Protein AF-A0A1S2PI69-F1 (afdb_monomer)

Solvent-accessible surface area (backbone atoms only — not comparable to full-atom values): 5382 Å² total; per-residue (Å²): 136,84,84,75,80,77,74,79,76,72,71,83,70,76,65,75,49,72,42,59,26,32,29,62,51,75,80,45,64,45,62,26,12,62,35,52,32,86,88,37,58,74,76,47,72,41,58,37,69,41,75,39,54,28,43,24,29,42,76,41,43,74,46,97,92,32,40,44,17,33,33,35,64,90,72,68,25,19,34,56,42,78,40,36,55,52,90,64,86,63,53,77,106

Nearest PDB structures (foldseek):
  8b2g-assembly2_B  TM=8.373E-01  e=5.175E-05  Penicillium virgatum
  8b2s-assembly2_B  TM=8.561E-01  e=1.739E-04  Trichophaea saccata
  8b2f-assembly2_B  TM=8.582E-01  e=2.191E-04  Trichophaea saccata
  2kt8-assembly1_A  TM=7.806E-01  e=5.549E-03  Clostridium perfringens
  4krt-assembly2_B  TM=7.435E-01  e=1.397E-02  Clostridium phage phiSM101

InterPro domains:
  IPR003646 SH3-like domain, bacterial-type [PF08239] (29-84)

Sequence (93 aa):
MAYRPVGAAAPYRVRPYRTYGRVTTGYAGLNVRSGPGTGYRVIGHRQAGRYLHLTCRTHGSWVHGNRTWYRLAHHRGYVSAYYVRTRRALPWC

pLDDT: mean 81.49, std 15.55, range [39.38, 94.38]

Radius of gyration: 17.38 Å; Cα contacts (8 Å, |Δi|>4): 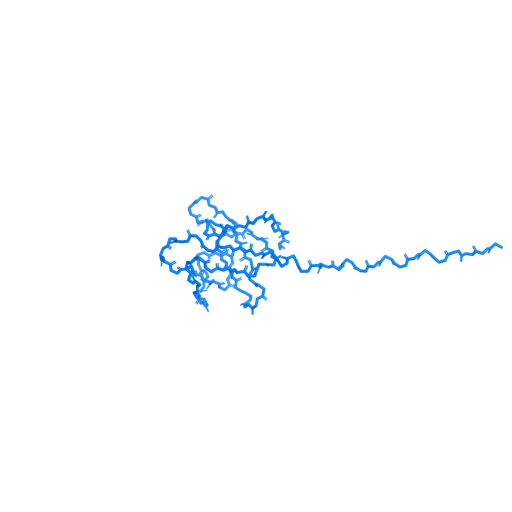202; chains: 1; bounding box: 44×29×58 Å

Foldseek 3Di:
DDDDPPDPDDPPPLPQPQWKWAFAPPFDWFFWFLDQEPPGDGPDTHGHGDIFGFRAWEAYYDDPNARIWTAGDPPRTITTPVRIHTPDHGHHD

Organism: NCBI:txid1678012

Mean predicted aligned error: 9.19 Å

Structure (mmCIF, N/CA/C/O backbone):
data_AF-A0A1S2PI69-F1
#
_entry.id   AF-A0A1S2PI69-F1
#
loop_
_atom_site.group_PDB
_atom_site.id
_atom_site.type_symbol
_atom_site.label_atom_id
_atom_site.label_alt_id
_atom_site.label_comp_id
_atom_site.label_asym_id
_atom_site.label_entity_id
_atom_site.label_seq_id
_atom_site.pdbx_PDB_ins_code
_atom_site.Cartn_x
_atom_site.Cartn_y
_atom_site.Cartn_z
_atom_site.occupancy
_atom_site.B_iso_or_equiv
_atom_site.auth_seq_id
_atom_site.auth_comp_id
_atom_site.auth_asym_id
_atom_site.auth_atom_id
_atom_site.pdbx_PDB_model_num
ATOM 1 N N . MET A 1 1 ? 27.766 12.950 46.944 1.00 46.38 1 MET A N 1
ATOM 2 C CA . MET A 1 1 ? 27.545 13.128 45.491 1.00 46.38 1 MET A CA 1
ATOM 3 C C . MET A 1 1 ? 26.539 12.074 45.048 1.00 46.38 1 MET A C 1
ATOM 5 O O . MET A 1 1 ? 26.869 10.899 45.070 1.00 46.38 1 MET A O 1
ATOM 9 N N . ALA A 1 2 ? 25.290 12.467 44.793 1.00 50.19 2 ALA A N 1
ATOM 10 C CA . ALA A 1 2 ? 24.206 11.540 44.470 1.00 50.19 2 ALA A CA 1
ATOM 11 C C . ALA A 1 2 ? 24.166 11.282 42.956 1.00 50.19 2 ALA A C 1
ATOM 13 O O . ALA A 1 2 ? 23.949 12.202 42.167 1.00 50.19 2 ALA A O 1
ATOM 14 N N . TYR A 1 3 ? 24.389 10.036 42.552 1.00 39.38 3 TYR A N 1
ATOM 15 C CA . TYR A 1 3 ? 24.224 9.577 41.175 1.00 39.38 3 TYR A CA 1
ATOM 16 C C . TYR A 1 3 ? 22.726 9.524 40.853 1.00 39.38 3 TYR A C 1
ATOM 18 O O . TYR A 1 3 ? 21.981 8.699 41.377 1.00 39.38 3 TYR A O 1
ATOM 26 N N . ARG A 1 4 ? 22.272 10.452 40.005 1.00 50.78 4 ARG A N 1
ATOM 27 C CA . ARG A 1 4 ? 20.916 10.456 39.446 1.00 50.78 4 ARG A CA 1
ATOM 28 C C . ARG A 1 4 ? 20.819 9.281 38.467 1.00 50.78 4 ARG A C 1
ATOM 30 O O . ARG A 1 4 ? 21.601 9.261 37.517 1.00 50.78 4 ARG A O 1
ATOM 37 N N . PRO A 1 5 ? 19.894 8.322 38.636 1.00 47.28 5 PRO A N 1
ATOM 38 C CA . PRO A 1 5 ? 19.674 7.329 37.600 1.00 47.28 5 PRO A CA 1
ATOM 39 C C . PRO A 1 5 ? 19.098 8.048 36.376 1.00 47.28 5 PRO A C 1
ATOM 41 O O . PRO A 1 5 ? 18.055 8.702 36.447 1.00 47.28 5 PRO A O 1
ATOM 44 N N . VAL A 1 6 ? 19.821 7.977 35.259 1.00 55.56 6 VAL A N 1
ATOM 45 C CA . VAL A 1 6 ? 19.358 8.474 33.963 1.00 55.56 6 VAL A CA 1
ATOM 46 C C . VAL A 1 6 ? 18.141 7.632 33.593 1.00 55.56 6 VAL A C 1
ATOM 48 O O . VAL A 1 6 ? 18.240 6.411 33.475 1.00 55.56 6 VAL A O 1
ATOM 51 N N . GLY A 1 7 ? 16.976 8.280 33.522 1.00 51.22 7 GLY A N 1
ATOM 52 C CA . GLY A 1 7 ? 15.694 7.630 33.285 1.00 51.22 7 GLY A CA 1
ATOM 53 C C . GLY A 1 7 ? 15.762 6.692 32.086 1.00 51.22 7 GLY A C 1
ATOM 54 O O . GLY A 1 7 ? 16.214 7.080 31.010 1.00 51.22 7 GLY A O 1
ATOM 55 N N . ALA A 1 8 ? 15.319 5.454 32.299 1.00 53.28 8 ALA A N 1
ATOM 56 C CA . ALA A 1 8 ? 15.185 4.444 31.267 1.00 53.28 8 ALA A CA 1
ATOM 57 C C . ALA A 1 8 ? 14.468 5.042 30.047 1.00 53.28 8 ALA A C 1
ATOM 59 O O . ALA A 1 8 ? 13.298 5.427 30.125 1.00 53.28 8 ALA A O 1
ATOM 60 N N . ALA A 1 9 ? 15.179 5.127 28.921 1.00 52.53 9 ALA A N 1
ATOM 61 C CA . ALA A 1 9 ? 14.572 5.405 27.634 1.00 52.53 9 ALA A CA 1
ATOM 62 C C . ALA A 1 9 ? 13.477 4.357 27.423 1.00 52.53 9 ALA A C 1
ATOM 64 O O . ALA A 1 9 ? 13.759 3.159 27.363 1.00 52.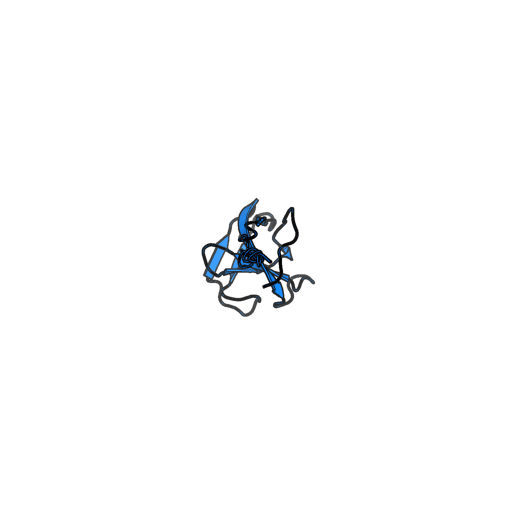53 9 ALA A O 1
ATOM 65 N N . ALA A 1 10 ? 12.219 4.800 27.376 1.00 54.69 10 ALA A N 1
ATOM 66 C CA . ALA A 1 10 ? 11.113 3.927 27.027 1.00 54.69 10 ALA A CA 1
ATOM 67 C C . ALA A 1 10 ? 11.514 3.167 25.751 1.00 54.69 10 ALA A C 1
ATOM 69 O O . ALA A 1 10 ? 11.950 3.824 24.797 1.00 54.69 10 ALA A O 1
ATOM 70 N N . PRO A 1 11 ? 11.405 1.82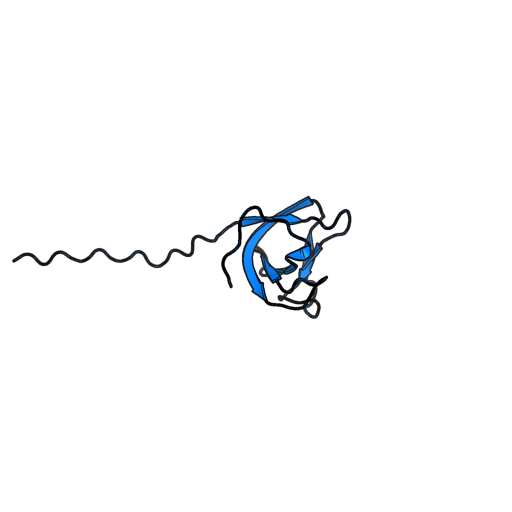0 25.704 1.00 47.88 11 PRO A N 1
ATOM 71 C CA . PRO A 1 11 ? 11.673 1.097 24.468 1.00 47.88 11 PRO A CA 1
ATOM 72 C C . PRO A 1 11 ? 10.815 1.761 23.406 1.00 47.88 11 PRO A C 1
ATOM 74 O O . PRO A 1 11 ? 9.668 2.097 23.715 1.00 47.88 11 PRO A O 1
ATOM 77 N N . TYR A 1 12 ? 11.381 2.019 22.224 1.00 45.41 12 TYR A N 1
ATOM 78 C CA . TYR A 1 12 ? 10.680 2.564 21.067 1.00 45.41 12 TYR A CA 1
ATOM 79 C C . TYR A 1 12 ? 9.343 1.828 20.956 1.00 45.41 12 TYR A C 1
ATOM 81 O O . TYR A 1 12 ? 9.232 0.719 20.440 1.00 45.41 12 TYR A O 1
ATOM 89 N N . ARG A 1 13 ? 8.289 2.392 21.550 1.00 51.38 13 ARG A N 1
ATOM 90 C CA . ARG A 1 13 ? 6.965 1.824 21.411 1.00 51.38 13 ARG A CA 1
ATOM 91 C C . ARG A 1 13 ? 6.701 2.150 19.969 1.00 51.38 13 ARG A C 1
ATOM 93 O O . ARG A 1 13 ? 6.418 3.307 19.656 1.00 51.38 13 ARG A O 1
ATOM 100 N N . VAL A 1 14 ? 6.881 1.161 19.094 1.00 51.00 14 VAL A N 1
ATOM 101 C CA . VAL A 1 14 ? 6.334 1.182 17.751 1.00 51.00 14 VAL A CA 1
ATOM 102 C C . VAL A 1 14 ? 4.852 1.351 18.011 1.00 51.00 14 VAL A C 1
ATOM 104 O O . VAL A 1 14 ? 4.132 0.378 18.222 1.00 51.00 14 VAL A O 1
ATOM 107 N N . ARG A 1 15 ? 4.400 2.604 18.145 1.00 53.81 15 ARG A N 1
ATOM 108 C CA . ARG A 1 15 ? 2.990 2.936 18.141 1.00 53.81 15 ARG A CA 1
ATOM 109 C C . ARG A 1 15 ? 2.561 2.291 16.844 1.00 53.81 15 ARG A C 1
ATOM 111 O O . ARG A 1 15 ? 3.103 2.692 15.814 1.00 53.81 15 ARG A O 1
ATOM 118 N N . PRO A 1 16 ? 1.733 1.234 16.861 1.00 56.66 16 PRO A N 1
ATOM 119 C CA . PRO A 1 16 ? 1.299 0.665 15.609 1.00 56.66 16 PRO A CA 1
ATOM 120 C C . PRO A 1 16 ? 0.631 1.843 14.921 1.00 56.66 16 PRO A C 1
ATOM 122 O O . PRO A 1 16 ? -0.352 2.375 15.441 1.00 56.66 16 PRO A O 1
ATOM 125 N N . TYR A 1 17 ? 1.249 2.346 13.852 1.00 57.53 17 TYR A N 1
ATOM 126 C CA . TYR A 1 17 ? 0.743 3.482 13.106 1.00 57.53 17 TYR A CA 1
ATOM 127 C C . TYR A 1 17 ? -0.474 2.933 12.381 1.00 57.53 17 TYR A C 1
ATOM 129 O O . TYR 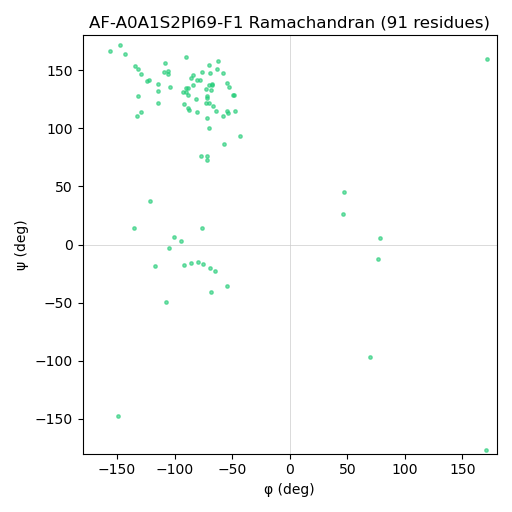A 1 17 ? -0.397 2.601 11.204 1.00 57.53 17 TYR A O 1
ATOM 137 N N . ARG A 1 18 ? -1.573 2.749 13.127 1.00 66.56 18 ARG A N 1
ATOM 138 C CA . ARG A 1 18 ? -2.868 2.262 12.667 1.00 66.56 18 ARG A CA 1
ATOM 139 C C . ARG A 1 18 ? -3.463 3.393 11.854 1.00 66.56 18 ARG A C 1
ATOM 141 O O . ARG A 1 18 ? -4.323 4.144 12.302 1.00 66.56 18 ARG A O 1
ATOM 148 N N . THR A 1 19 ? -2.886 3.567 10.678 1.00 82.25 19 THR A N 1
ATOM 149 C CA . THR A 1 19 ? -3.358 4.511 9.691 1.00 82.25 19 THR A CA 1
ATOM 150 C C . THR A 1 19 ? -4.456 3.815 8.922 1.00 82.25 19 THR A C 1
ATOM 152 O O . THR A 1 19 ? -4.353 2.640 8.570 1.00 82.25 19 THR A O 1
ATOM 155 N N . TYR A 1 20 ? -5.522 4.553 8.671 1.00 86.62 20 TYR A N 1
ATOM 156 C CA . TYR A 1 20 ? -6.634 4.068 7.885 1.00 86.62 20 TYR A CA 1
ATOM 157 C C .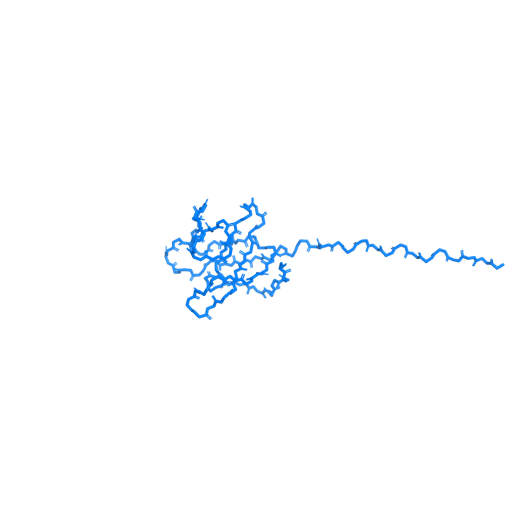 TYR A 1 20 ? -6.409 4.461 6.428 1.00 86.62 20 TYR A C 1
ATOM 159 O O . TYR A 1 20 ? -6.098 5.618 6.126 1.00 86.62 20 TYR A O 1
ATOM 167 N N . GLY A 1 21 ? -6.558 3.494 5.530 1.00 89.25 21 GLY A N 1
ATOM 168 C CA . GLY A 1 21 ? -6.575 3.722 4.089 1.00 89.25 21 GLY A CA 1
ATOM 169 C C . GLY A 1 21 ? -7.941 3.387 3.514 1.00 89.25 21 GLY A C 1
ATOM 170 O O . GLY A 1 21 ? -8.480 2.327 3.819 1.00 89.25 21 GLY A O 1
ATOM 171 N N . ARG A 1 22 ? -8.513 4.266 2.693 1.00 91.12 22 ARG A N 1
ATOM 172 C CA . ARG A 1 22 ? -9.761 3.988 1.974 1.00 91.12 22 ARG A CA 1
ATOM 173 C C . ARG A 1 22 ? -9.447 3.356 0.626 1.00 91.12 22 ARG A C 1
ATOM 175 O O . ARG A 1 22 ? -8.641 3.901 -0.122 1.00 91.12 22 ARG A O 1
ATOM 182 N N . VAL A 1 23 ? -10.108 2.252 0.299 1.00 91.31 23 VAL A N 1
ATOM 183 C CA . VAL A 1 23 ? -9.986 1.608 -1.014 1.00 91.31 23 VAL A CA 1
ATOM 184 C C . VAL A 1 23 ? -10.684 2.459 -2.080 1.00 91.31 23 VAL A C 1
ATOM 186 O O . VAL A 1 23 ? -11.852 2.816 -1.919 1.00 91.31 23 VAL A O 1
ATOM 189 N N . THR A 1 24 ? -9.988 2.785 -3.168 1.00 88.56 24 THR A N 1
ATOM 190 C CA . THR A 1 24 ? -10.479 3.658 -4.252 1.00 88.56 24 THR A CA 1
ATOM 191 C C . THR A 1 24 ? -10.475 2.968 -5.618 1.00 88.56 24 THR A C 1
ATOM 193 O O . THR A 1 24 ? -10.211 3.600 -6.631 1.00 88.56 24 THR A O 1
ATOM 196 N N . THR A 1 25 ? -10.794 1.675 -5.665 1.00 83.00 25 THR A N 1
ATOM 197 C CA . THR A 1 25 ? -10.887 0.850 -6.888 1.00 83.00 25 THR A CA 1
ATOM 198 C C . THR A 1 25 ? -12.164 1.079 -7.720 1.00 83.00 25 THR A C 1
ATOM 200 O O . THR A 1 25 ? -12.491 0.271 -8.587 1.00 83.00 25 THR A O 1
ATOM 203 N N . GLY A 1 26 ? -12.912 2.158 -7.467 1.00 77.88 26 GLY A N 1
ATOM 204 C CA . GLY A 1 26 ? -14.209 2.417 -8.103 1.00 77.88 26 GLY A CA 1
ATOM 205 C C . GLY A 1 26 ? -15.273 1.432 -7.616 1.00 77.88 26 GLY A C 1
ATOM 206 O O . GLY A 1 26 ? -15.826 1.626 -6.537 1.00 77.88 26 GLY A O 1
ATOM 207 N N . TYR A 1 27 ? -15.502 0.365 -8.389 1.00 74.81 27 TYR A N 1
ATOM 208 C CA . TYR A 1 27 ? -16.471 -0.702 -8.094 1.00 74.81 27 TYR A CA 1
ATOM 209 C C . TYR A 1 27 ? -15.824 -2.081 -7.892 1.00 74.81 27 TYR A C 1
ATOM 211 O O . TYR A 1 27 ? -16.428 -2.964 -7.286 1.00 74.81 27 TYR A O 1
ATOM 219 N N . ALA A 1 28 ? -14.586 -2.277 -8.358 1.00 80.56 28 ALA A N 1
ATOM 220 C CA . ALA A 1 28 ? -13.906 -3.564 -8.257 1.00 80.56 28 ALA A CA 1
ATOM 221 C C . ALA A 1 28 ? -13.385 -3.822 -6.835 1.00 80.56 28 ALA A C 1
ATOM 223 O O . ALA A 1 28 ? -12.981 -2.902 -6.122 1.00 80.56 28 ALA A O 1
ATOM 224 N N . GLY A 1 29 ? -13.352 -5.086 -6.414 1.00 84.56 29 GLY A N 1
ATOM 225 C CA . GLY A 1 29 ? -12.674 -5.475 -5.180 1.00 84.56 29 GLY A CA 1
ATOM 226 C C . GLY A 1 29 ? -11.157 -5.298 -5.297 1.00 84.56 29 GLY A C 1
ATOM 227 O O . GLY A 1 29 ? -10.554 -5.660 -6.302 1.00 84.56 29 GLY A O 1
ATOM 228 N N . LEU A 1 30 ? -10.523 -4.763 -4.256 1.00 90.06 30 LEU A N 1
ATOM 229 C CA . LEU A 1 30 ? -9.073 -4.734 -4.124 1.00 90.06 30 LEU A CA 1
ATOM 230 C C . LEU A 1 30 ? -8.561 -6.079 -3.607 1.00 90.06 30 LEU A C 1
ATOM 232 O O . LEU A 1 30 ? -8.953 -6.538 -2.530 1.00 90.06 30 LEU A O 1
ATOM 236 N N . ASN A 1 31 ? -7.633 -6.674 -4.350 1.00 91.75 31 ASN A N 1
ATOM 237 C CA . ASN A 1 31 ? -7.001 -7.936 -3.982 1.00 91.75 31 ASN A CA 1
ATOM 238 C C . ASN A 1 31 ? -6.042 -7.734 -2.806 1.00 91.75 31 ASN A C 1
ATOM 240 O O . ASN A 1 31 ? -5.116 -6.923 -2.871 1.00 91.75 31 ASN A O 1
ATOM 244 N N . VAL A 1 32 ? -6.235 -8.524 -1.754 1.00 92.50 32 VAL A N 1
ATOM 245 C CA . VAL A 1 32 ? -5.290 -8.670 -0.649 1.00 92.50 32 VAL A CA 1
ATOM 246 C C . VAL A 1 32 ? -4.381 -9.842 -0.976 1.00 92.50 32 VAL A C 1
ATOM 248 O O . VAL A 1 32 ? -4.849 -10.965 -1.160 1.00 92.50 32 VAL A O 1
ATOM 251 N N . ARG A 1 33 ? -3.079 -9.594 -1.054 1.00 94.38 33 ARG A N 1
ATOM 252 C CA . ARG A 1 33 ? -2.076 -10.595 -1.434 1.00 94.38 33 ARG A CA 1
ATOM 253 C C . ARG A 1 33 ? -1.224 -11.014 -0.244 1.00 94.38 33 ARG A C 1
ATOM 255 O O . ARG A 1 33 ? -1.113 -10.268 0.725 1.00 94.38 33 ARG A O 1
ATOM 262 N N . SER A 1 34 ? -0.631 -12.205 -0.305 1.00 92.00 34 SER A N 1
ATOM 263 C CA . SER A 1 34 ? 0.240 -12.719 0.764 1.00 92.00 34 SER A CA 1
ATOM 264 C C . SER A 1 34 ? 1.569 -11.971 0.893 1.00 92.00 34 SER A C 1
ATOM 266 O O . SER A 1 34 ? 2.191 -12.027 1.949 1.00 92.00 34 SER A O 1
ATOM 268 N N . GLY A 1 35 ? 1.993 -11.254 -0.148 1.00 91.69 35 GLY A N 1
ATOM 269 C CA . GLY A 1 35 ? 3.228 -10.477 -0.163 1.00 91.69 35 GLY A CA 1
ATOM 270 C C . GLY A 1 35 ? 3.117 -9.211 -1.015 1.00 91.69 35 GLY A C 1
ATOM 271 O O . GLY A 1 35 ? 2.108 -9.010 -1.702 1.00 91.69 35 GLY A O 1
ATOM 272 N N . PRO A 1 36 ? 4.137 -8.338 -0.959 1.00 89.69 36 PRO A N 1
ATOM 273 C CA . PRO A 1 36 ? 4.144 -7.051 -1.642 1.00 89.69 36 PRO A CA 1
ATOM 274 C C . PRO A 1 36 ? 4.431 -7.232 -3.137 1.00 89.69 36 PRO A C 1
ATOM 276 O O . PRO A 1 36 ? 5.533 -6.992 -3.623 1.00 89.69 36 PRO A O 1
ATOM 279 N N . GLY A 1 37 ? 3.441 -7.685 -3.897 1.00 92.56 37 GLY A N 1
ATOM 280 C CA . GLY A 1 37 ? 3.611 -7.867 -5.333 1.00 92.56 37 GLY A CA 1
ATOM 281 C C . GLY A 1 37 ? 2.460 -8.584 -6.015 1.00 92.56 37 GLY A C 1
ATOM 282 O O . GLY A 1 37 ? 1.689 -9.298 -5.380 1.00 92.56 37 GLY A O 1
ATOM 283 N N . THR A 1 38 ? 2.356 -8.421 -7.331 1.00 89.88 38 THR A N 1
ATOM 284 C CA . THR A 1 38 ? 1.312 -9.046 -8.159 1.00 89.88 38 THR A CA 1
ATOM 285 C C . THR A 1 38 ? 1.546 -10.538 -8.404 1.00 89.88 38 THR A C 1
ATOM 287 O O . THR A 1 38 ? 0.594 -11.239 -8.738 1.00 89.88 38 THR A O 1
ATOM 290 N N . GLY A 1 39 ? 2.766 -11.037 -8.181 1.00 90.69 39 GLY A N 1
ATOM 291 C CA . GLY A 1 39 ? 3.087 -12.469 -8.240 1.00 90.69 39 GLY A CA 1
ATOM 292 C C . GLY A 1 39 ? 2.686 -13.259 -6.988 1.00 90.69 39 GLY A C 1
ATOM 293 O O . GLY A 1 39 ? 2.611 -14.480 -7.027 1.00 90.69 39 GLY A O 1
ATOM 294 N N . TYR A 1 40 ? 2.389 -12.588 -5.870 1.00 92.19 40 TYR A N 1
ATOM 295 C CA . TYR A 1 40 ? 1.973 -13.268 -4.642 1.00 92.19 40 TYR A CA 1
ATOM 296 C C . TYR A 1 40 ? 0.515 -13.708 -4.715 1.00 92.19 40 TYR A C 1
ATOM 298 O O . TYR A 1 40 ? -0.345 -12.962 -5.192 1.00 92.19 40 TYR A O 1
ATOM 306 N N . ARG A 1 41 ? 0.215 -14.890 -4.167 1.00 92.69 41 ARG A N 1
ATOM 307 C CA . ARG A 1 41 ? -1.147 -15.430 -4.107 1.00 92.69 41 ARG A CA 1
ATOM 308 C C . ARG A 1 41 ? -2.114 -14.444 -3.447 1.00 92.69 41 ARG A C 1
ATOM 310 O O . ARG A 1 41 ? -1.804 -13.818 -2.432 1.00 92.69 41 ARG A O 1
ATOM 317 N N . VAL A 1 42 ? -3.310 -14.337 -4.018 1.00 93.44 42 VAL A N 1
ATOM 318 C CA . VAL A 1 42 ? -4.419 -13.586 -3.426 1.00 93.44 42 VAL A CA 1
ATOM 319 C C . VAL A 1 42 ? -4.952 -14.373 -2.227 1.00 93.44 42 VAL A C 1
ATOM 321 O O . VAL A 1 42 ? -5.318 -15.539 -2.351 1.00 93.44 42 VAL A O 1
ATOM 324 N N . ILE A 1 43 ? -4.946 -13.750 -1.050 1.00 91.75 43 ILE A N 1
ATOM 325 C CA . ILE A 1 43 ? -5.424 -14.333 0.217 1.00 91.75 43 ILE A CA 1
ATOM 326 C C . ILE A 1 43 ? -6.785 -13.774 0.637 1.00 91.75 43 ILE A C 1
ATOM 328 O O . ILE A 1 43 ? -7.335 -14.174 1.658 1.00 91.75 43 ILE A O 1
ATOM 332 N N . GLY A 1 44 ? -7.321 -12.818 -0.119 1.00 90.00 44 GLY A N 1
ATOM 333 C CA . GLY A 1 44 ? -8.637 -12.258 0.126 1.00 90.00 44 GLY A CA 1
ATOM 334 C C . GLY A 1 44 ? -8.908 -11.029 -0.722 1.00 90.00 44 GLY A C 1
ATOM 335 O O . GLY A 1 44 ? -8.086 -10.607 -1.531 1.00 90.00 44 GLY A O 1
ATOM 336 N N . HIS A 1 45 ? -10.070 -10.432 -0.490 1.00 90.00 45 HIS A N 1
ATOM 337 C CA . HIS A 1 45 ? -10.545 -9.273 -1.232 1.00 90.00 45 HIS A CA 1
ATOM 338 C C . HIS A 1 45 ? -11.106 -8.227 -0.270 1.00 90.00 45 HIS A C 1
ATOM 340 O O . HIS A 1 45 ? -11.535 -8.538 0.850 1.00 90.00 45 HIS A O 1
ATOM 346 N N . ARG A 1 46 ? -11.068 -6.962 -0.682 1.00 89.69 46 ARG A N 1
ATOM 347 C CA . ARG A 1 46 ? -11.657 -5.837 0.047 1.00 89.69 46 ARG A CA 1
ATOM 348 C C . ARG A 1 46 ? -12.485 -5.007 -0.910 1.00 89.69 46 ARG A C 1
ATOM 350 O O . ARG A 1 46 ? -12.004 -4.613 -1.961 1.00 89.69 46 ARG A O 1
ATOM 357 N N . GLN A 1 47 ? -13.732 -4.754 -0.546 1.00 89.88 47 GLN A N 1
ATOM 358 C CA . GLN A 1 47 ? -14.642 -3.968 -1.369 1.00 89.88 47 GLN A CA 1
ATOM 359 C C . GLN A 1 47 ? -14.135 -2.530 -1.530 1.00 89.88 47 GLN A C 1
ATOM 361 O O . GLN A 1 47 ? -13.462 -1.989 -0.644 1.00 89.88 47 GLN A O 1
ATOM 366 N N . ALA A 1 48 ? -14.485 -1.907 -2.653 1.00 88.75 48 ALA A N 1
ATOM 367 C CA . ALA A 1 48 ? -14.236 -0.492 -2.868 1.00 88.75 48 ALA A CA 1
ATOM 368 C C . ALA A 1 48 ? -14.914 0.360 -1.781 1.00 88.75 48 ALA A C 1
ATOM 370 O O . ALA A 1 48 ? -15.945 -0.003 -1.219 1.00 88.75 48 ALA A O 1
ATOM 371 N N . GLY A 1 49 ? -14.302 1.489 -1.427 1.00 87.69 49 GLY A N 1
ATOM 372 C CA . GLY A 1 49 ? -14.819 2.416 -0.420 1.00 87.69 49 GLY A CA 1
ATOM 373 C C . GLY A 1 49 ? -14.629 1.985 1.037 1.00 87.69 49 GLY A C 1
ATOM 374 O O . GLY A 1 49 ? -14.769 2.831 1.922 1.00 87.69 49 GLY A O 1
ATOM 375 N N . ARG A 1 50 ? -14.254 0.727 1.314 1.00 88.94 50 ARG A N 1
ATOM 376 C CA . ARG A 1 50 ? -13.944 0.275 2.679 1.00 88.94 50 ARG A CA 1
ATOM 377 C C . ARG A 1 50 ? -12.658 0.902 3.208 1.00 88.94 50 ARG A C 1
ATOM 379 O O . ARG A 1 50 ? -11.698 1.128 2.471 1.00 88.94 50 ARG A O 1
ATOM 386 N N . TYR A 1 51 ? -12.638 1.126 4.518 1.00 89.00 51 TYR A N 1
ATOM 387 C CA . TYR A 1 51 ? -11.445 1.527 5.252 1.00 89.00 51 TYR A CA 1
ATOM 388 C C . TYR A 1 51 ? -10.665 0.294 5.715 1.00 89.00 51 TYR A C 1
ATOM 390 O O . TYR A 1 51 ? -11.238 -0.665 6.231 1.00 89.00 51 TYR A O 1
ATOM 398 N N . LEU A 1 52 ? -9.350 0.326 5.520 1.00 88.38 52 LEU A N 1
ATOM 399 C CA . LEU A 1 52 ? -8.404 -0.719 5.893 1.00 88.38 52 LEU A CA 1
ATOM 400 C C . LEU A 1 52 ? -7.470 -0.208 6.981 1.00 88.38 52 LEU A C 1
ATOM 402 O O . LEU A 1 52 ? -6.965 0.910 6.889 1.00 88.38 52 LEU A O 1
ATOM 406 N N . HIS A 1 53 ? -7.195 -1.053 7.973 1.00 89.25 53 HIS A N 1
ATOM 407 C CA . HIS A 1 53 ? -6.145 -0.799 8.956 1.00 89.25 53 HIS A CA 1
ATOM 408 C C . HIS A 1 53 ? -4.796 -1.173 8.355 1.00 89.25 53 HIS A C 1
ATOM 410 O O . HIS A 1 53 ? -4.530 -2.351 8.091 1.00 89.25 53 HIS A O 1
ATOM 416 N N . LEU A 1 54 ? -3.951 -0.170 8.166 1.00 89.38 54 LEU A N 1
ATOM 417 C CA . LEU A 1 54 ? -2.610 -0.307 7.626 1.00 89.38 54 LEU A CA 1
ATOM 418 C C . LEU A 1 54 ? -1.591 -0.144 8.753 1.00 89.38 54 LEU A C 1
ATOM 420 O O . LEU A 1 54 ? -1.822 0.613 9.696 1.00 89.38 54 LEU A O 1
ATOM 424 N N . THR A 1 55 ? -0.479 -0.866 8.657 1.00 88.62 55 THR A N 1
ATOM 425 C CA . THR A 1 55 ? 0.598 -0.835 9.659 1.00 88.62 55 THR A CA 1
ATOM 426 C C . THR A 1 55 ? 1.826 -0.101 9.141 1.00 88.62 55 THR A C 1
ATOM 428 O O . THR A 1 55 ? 2.364 0.764 9.824 1.00 88.62 55 THR A O 1
ATOM 431 N N . CYS A 1 56 ? 2.273 -0.454 7.940 1.00 88.12 56 CYS A N 1
ATOM 432 C CA . CYS A 1 56 ? 3.477 0.091 7.331 1.00 88.12 56 CYS A CA 1
ATOM 433 C C . CYS A 1 56 ? 3.406 -0.036 5.803 1.00 88.12 56 CYS A C 1
ATOM 435 O O . CYS A 1 56 ? 2.529 -0.729 5.263 1.00 88.12 56 CYS A O 1
ATOM 437 N N . ARG A 1 57 ? 4.308 0.660 5.110 1.00 90.88 57 ARG A N 1
ATOM 438 C CA . ARG A 1 57 ? 4.487 0.595 3.656 1.00 90.88 57 ARG A CA 1
ATOM 439 C C . ARG A 1 57 ? 5.791 -0.105 3.302 1.00 90.88 57 ARG A C 1
ATOM 441 O O . ARG A 1 57 ? 6.763 0.022 4.028 1.00 90.88 57 ARG A O 1
ATOM 448 N N . THR A 1 58 ? 5.820 -0.803 2.181 1.00 92.38 58 THR A N 1
ATOM 449 C CA . THR A 1 58 ? 7.016 -1.482 1.679 1.00 92.38 58 THR A CA 1
ATOM 450 C C . THR A 1 58 ? 7.076 -1.399 0.156 1.00 92.38 58 THR A C 1
ATOM 452 O O . THR A 1 58 ? 6.080 -1.065 -0.495 1.00 92.38 58 THR A O 1
ATOM 455 N N . HIS A 1 59 ? 8.242 -1.678 -0.417 1.00 94.12 59 HIS A N 1
ATOM 456 C CA . HIS A 1 59 ? 8.415 -1.770 -1.861 1.00 94.12 59 HIS A CA 1
ATOM 457 C C . HIS A 1 59 ? 8.061 -3.173 -2.359 1.00 94.12 59 HIS A C 1
ATOM 459 O O . HIS A 1 59 ? 8.344 -4.169 -1.701 1.00 94.12 59 HIS A O 1
ATOM 465 N N . GLY A 1 60 ? 7.453 -3.249 -3.539 1.00 92.75 60 GLY A N 1
ATOM 466 C CA . GLY A 1 60 ? 7.010 -4.510 -4.121 1.00 92.75 60 GLY A CA 1
ATOM 467 C C . GLY A 1 60 ? 7.044 -4.534 -5.642 1.00 92.75 60 GLY A C 1
ATOM 468 O O . GLY A 1 60 ? 7.899 -3.905 -6.26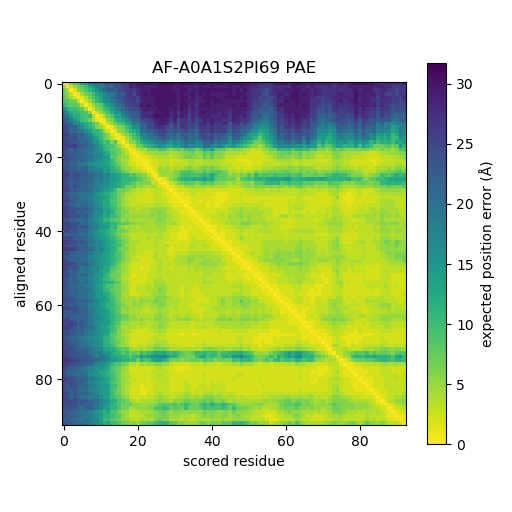6 1.00 92.75 60 GLY A O 1
ATOM 469 N N . SER A 1 61 ? 6.113 -5.259 -6.259 1.00 93.00 61 SER A N 1
ATOM 470 C CA . SER A 1 61 ? 5.901 -5.183 -7.713 1.00 93.00 61 SER A CA 1
ATOM 471 C C . SER A 1 61 ? 5.292 -3.840 -8.119 1.00 93.00 61 SER A C 1
ATOM 473 O O . SER A 1 61 ? 4.583 -3.203 -7.337 1.00 93.00 61 SER A O 1
ATOM 475 N N . TRP A 1 62 ? 5.529 -3.434 -9.361 1.00 92.44 62 TRP A N 1
ATOM 476 C CA . TRP A 1 62 ? 4.905 -2.253 -9.945 1.00 92.44 62 TRP A CA 1
ATOM 477 C C . TRP A 1 62 ? 3.432 -2.505 -10.254 1.00 92.44 62 TRP A C 1
ATOM 479 O O . TRP A 1 62 ? 3.067 -3.524 -10.837 1.00 92.44 62 TRP A O 1
ATOM 489 N N . VAL A 1 63 ? 2.588 -1.556 -9.866 1.00 91.00 63 VAL A N 1
ATOM 490 C CA . VAL A 1 63 ? 1.156 -1.540 -10.164 1.00 91.00 63 VAL A CA 1
ATOM 491 C C . VAL A 1 63 ? 0.821 -0.145 -10.665 1.00 91.00 63 VAL A C 1
ATOM 493 O O . VAL A 1 63 ? 0.913 0.806 -9.895 1.00 91.00 63 VAL A O 1
ATOM 496 N N . HIS A 1 64 ? 0.493 -0.012 -11.954 1.00 88.88 64 HIS A N 1
ATOM 497 C CA . HIS A 1 64 ? 0.182 1.275 -12.602 1.00 88.88 64 HIS A CA 1
ATOM 498 C C . HIS A 1 64 ? 1.196 2.391 -12.277 1.00 88.88 64 HIS A C 1
ATOM 500 O O . HIS A 1 64 ? 0.825 3.502 -11.910 1.00 88.88 64 HIS A O 1
ATOM 506 N N . GLY A 1 65 ? 2.496 2.077 -12.339 1.00 90.19 65 GLY A N 1
ATOM 507 C CA . GLY A 1 65 ? 3.564 3.038 -12.033 1.00 90.19 65 GLY A CA 1
ATOM 508 C C . GLY A 1 65 ? 3.816 3.282 -10.539 1.00 90.19 65 GLY A C 1
ATOM 509 O O . GLY A 1 65 ? 4.648 4.112 -10.192 1.00 90.19 65 GLY A O 1
ATOM 510 N N . ASN A 1 66 ? 3.164 2.546 -9.633 1.00 91.00 66 ASN A N 1
ATOM 511 C CA . ASN A 1 66 ? 3.405 2.626 -8.193 1.00 91.00 66 ASN A CA 1
ATOM 512 C C . ASN A 1 66 ? 3.987 1.311 -7.653 1.00 91.00 66 ASN A C 1
ATOM 514 O O . ASN A 1 66 ? 3.375 0.247 -7.762 1.00 91.00 66 ASN A O 1
ATOM 518 N N . ARG A 1 67 ? 5.175 1.388 -7.044 1.00 93.81 67 ARG A N 1
ATOM 519 C CA . ARG A 1 67 ? 5.877 0.243 -6.437 1.00 93.81 67 ARG A CA 1
ATOM 520 C C . ARG A 1 67 ? 5.602 0.080 -4.936 1.00 93.81 67 ARG A C 1
ATOM 522 O O . ARG A 1 67 ? 6.196 -0.773 -4.282 1.00 93.81 67 ARG A O 1
ATOM 529 N N . THR A 1 68 ? 4.747 0.915 -4.360 1.00 93.88 68 THR A N 1
ATOM 530 C CA . THR A 1 68 ? 4.464 0.921 -2.923 1.00 93.88 68 THR A CA 1
ATOM 531 C C . THR A 1 68 ? 3.308 -0.018 -2.602 1.00 93.88 68 THR A C 1
ATOM 533 O O . THR A 1 68 ? 2.259 -0.003 -3.249 1.00 93.88 68 THR A O 1
ATOM 536 N N . TRP A 1 69 ? 3.487 -0.811 -1.553 1.00 93.69 69 TRP A N 1
ATOM 537 C CA . TRP A 1 69 ? 2.499 -1.734 -1.012 1.00 93.69 69 TRP A CA 1
ATOM 538 C C . TRP A 1 69 ? 2.269 -1.432 0.462 1.00 93.69 69 TRP A C 1
ATOM 540 O O . TRP A 1 69 ? 3.209 -1.138 1.196 1.00 93.69 69 TRP A O 1
ATOM 550 N N . TYR A 1 70 ? 1.023 -1.519 0.913 1.00 92.62 70 TYR A N 1
ATOM 551 C CA . TYR A 1 70 ? 0.663 -1.358 2.315 1.00 92.62 70 TYR A CA 1
ATOM 552 C C . TYR A 1 70 ? 0.371 -2.699 2.964 1.00 92.62 70 TYR A C 1
ATOM 554 O O . TYR A 1 70 ? -0.361 -3.522 2.413 1.00 92.62 70 TYR A O 1
ATOM 562 N N . ARG A 1 71 ? 0.910 -2.888 4.167 1.00 91.25 71 ARG A N 1
ATOM 563 C CA . ARG A 1 71 ? 0.673 -4.069 4.992 1.00 91.25 71 ARG A CA 1
ATOM 564 C C . ARG A 1 71 ? -0.559 -3.865 5.869 1.00 91.25 71 ARG A C 1
ATOM 566 O O . ARG A 1 71 ? -0.646 -2.868 6.590 1.00 91.25 71 ARG A O 1
ATOM 573 N N . LEU A 1 72 ? -1.489 -4.815 5.832 1.00 89.50 72 LEU A N 1
ATOM 574 C CA . LEU A 1 72 ? -2.686 -4.821 6.669 1.00 89.50 72 LEU A CA 1
ATOM 575 C C . LEU A 1 72 ? -2.378 -5.335 8.077 1.00 89.50 72 LEU A C 1
ATOM 577 O O . LEU A 1 72 ? -1.669 -6.328 8.243 1.00 89.50 72 LEU A O 1
ATOM 581 N N . ALA A 1 73 ? -3.011 -4.721 9.078 1.00 83.50 73 ALA A N 1
ATOM 582 C CA . ALA A 1 73 ? -2.808 -5.071 10.484 1.00 83.50 73 ALA A CA 1
ATOM 583 C C . ALA A 1 73 ? -3.362 -6.459 10.867 1.00 83.50 73 ALA A C 1
ATOM 585 O O . ALA A 1 73 ? -2.721 -7.189 11.613 1.00 83.50 73 ALA A O 1
ATOM 586 N N . HIS A 1 74 ? -4.544 -6.834 10.362 1.00 69.81 74 HIS A N 1
ATOM 587 C CA . HIS A 1 74 ? -5.287 -7.999 10.871 1.00 69.81 74 HIS A CA 1
ATOM 588 C C . HIS A 1 74 ? -5.006 -9.329 10.152 1.00 69.81 74 HIS A C 1
ATOM 590 O O . HIS A 1 74 ? -5.309 -10.376 10.708 1.00 69.81 74 HIS A O 1
ATOM 596 N N . HIS A 1 75 ? -4.424 -9.327 8.946 1.00 67.62 75 HIS A N 1
ATOM 597 C CA . HIS A 1 75 ? -4.321 -10.556 8.133 1.00 67.62 75 HIS A CA 1
ATOM 598 C C . HIS A 1 75 ? -2.953 -10.797 7.485 1.00 67.62 75 HIS A C 1
ATOM 600 O O . HIS A 1 75 ? -2.860 -11.604 6.566 1.00 67.62 75 HIS A O 1
ATOM 606 N N . ARG A 1 76 ? -1.895 -10.086 7.913 1.00 77.06 76 ARG A N 1
ATOM 607 C CA . ARG A 1 76 ? -0.557 -10.117 7.271 1.00 77.06 76 ARG A CA 1
ATOM 608 C C . ARG A 1 76 ? -0.608 -9.997 5.734 1.00 77.06 76 ARG A C 1
ATOM 610 O O . ARG A 1 76 ? 0.280 -10.473 5.043 1.00 77.06 76 ARG A O 1
ATOM 617 N N . GLY A 1 77 ? -1.659 -9.374 5.210 1.00 90.31 77 GLY A N 1
ATOM 618 C CA . GLY A 1 77 ? -1.862 -9.189 3.783 1.00 90.31 77 GLY A CA 1
ATOM 619 C C . GLY A 1 77 ? -1.254 -7.886 3.302 1.00 90.31 77 GLY A C 1
ATOM 620 O O . GLY A 1 77 ? -1.029 -6.966 4.091 1.00 90.31 77 GLY A O 1
ATOM 621 N N . TYR A 1 78 ? -1.048 -7.797 1.998 1.00 93.12 78 TYR A N 1
ATOM 622 C CA . TYR A 1 78 ? -0.530 -6.623 1.320 1.00 93.12 78 TYR A CA 1
ATOM 623 C C . TYR A 1 78 ? -1.521 -6.157 0.261 1.00 93.12 78 TYR A C 1
ATOM 625 O O . TYR A 1 78 ? -2.144 -6.963 -0.433 1.00 93.12 78 TYR A O 1
ATOM 633 N N . VAL A 1 79 ? -1.658 -4.844 0.136 1.00 92.94 79 VAL A N 1
ATOM 634 C CA . VAL A 1 79 ? -2.463 -4.187 -0.896 1.00 92.94 79 VAL A CA 1
ATOM 635 C C . VAL A 1 79 ? -1.626 -3.129 -1.593 1.00 92.94 79 VAL A C 1
ATOM 637 O O . VAL A 1 79 ? -0.770 -2.506 -0.968 1.00 92.94 79 VAL A 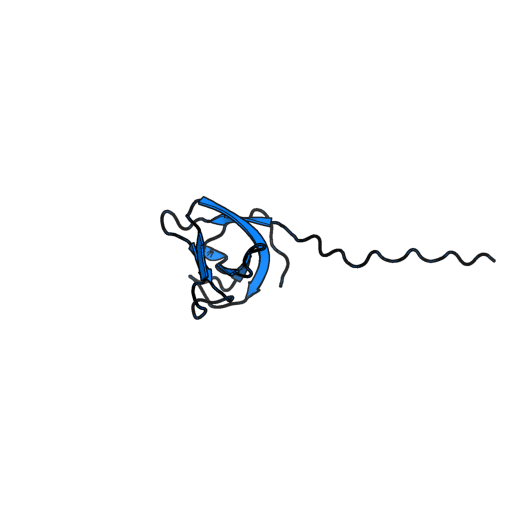O 1
ATOM 640 N N . SER A 1 80 ? -1.852 -2.916 -2.886 1.00 94.06 80 SER A N 1
ATOM 641 C CA . SER A 1 80 ? -1.132 -1.871 -3.614 1.00 94.06 80 SER A CA 1
ATOM 642 C C . SER A 1 80 ? -1.560 -0.489 -3.120 1.00 94.06 80 SER A C 1
ATOM 644 O O . SER A 1 80 ? -2.755 -0.203 -3.008 1.00 94.06 80 SER A O 1
ATOM 646 N N . ALA A 1 81 ? -0.584 0.381 -2.860 1.00 91.94 81 ALA A N 1
ATOM 647 C CA . ALA A 1 81 ? -0.831 1.762 -2.458 1.00 91.94 81 ALA A CA 1
ATOM 648 C C . ALA A 1 81 ? -1.517 2.583 -3.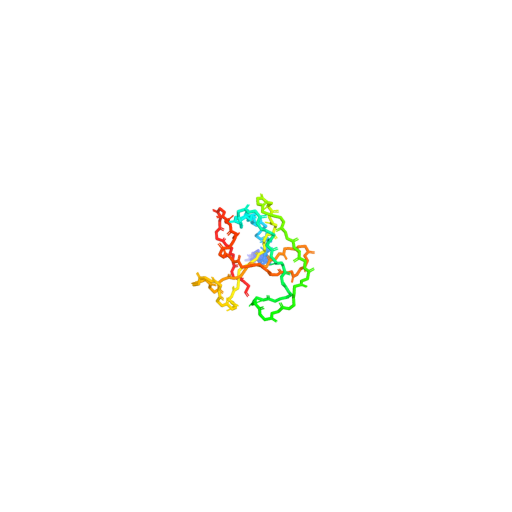557 1.00 91.94 81 ALA A C 1
ATOM 650 O O . ALA A 1 81 ? -2.195 3.556 -3.249 1.00 91.94 81 ALA A O 1
ATOM 651 N N . TYR A 1 82 ? -1.393 2.166 -4.822 1.00 93.12 82 TYR A N 1
ATOM 652 C CA . TYR A 1 82 ? -2.069 2.808 -5.951 1.00 93.12 82 TYR A CA 1
ATOM 653 C C . TYR A 1 82 ? -3.589 2.898 -5.744 1.00 93.12 82 TYR A C 1
ATOM 655 O O . TYR A 1 82 ? -4.221 3.888 -6.094 1.00 93.12 82 TYR A O 1
ATOM 663 N N . TYR A 1 83 ? -4.166 1.875 -5.112 1.00 92.44 83 TYR A N 1
ATOM 664 C CA . TYR A 1 83 ? -5.607 1.731 -4.921 1.00 92.44 83 TYR A CA 1
ATOM 665 C C . TYR A 1 83 ? -6.098 2.126 -3.527 1.00 92.44 83 TYR A C 1
ATOM 667 O O . TYR A 1 83 ? -7.264 1.892 -3.194 1.00 92.44 83 TYR A O 1
ATOM 675 N N . VAL A 1 84 ? -5.222 2.668 -2.681 1.00 91.81 84 VAL A N 1
ATOM 676 C CA . VAL A 1 84 ? -5.546 2.962 -1.288 1.00 91.81 84 VAL A CA 1
ATOM 677 C C . VAL A 1 84 ? -5.177 4.397 -0.967 1.00 91.81 84 VAL A C 1
ATOM 679 O O . VAL A 1 84 ? -4.007 4.761 -0.900 1.00 91.81 84 VAL A O 1
ATOM 682 N N . ARG A 1 85 ? -6.193 5.213 -0.691 1.00 90.94 85 ARG A N 1
ATOM 683 C CA . ARG A 1 85 ? -6.00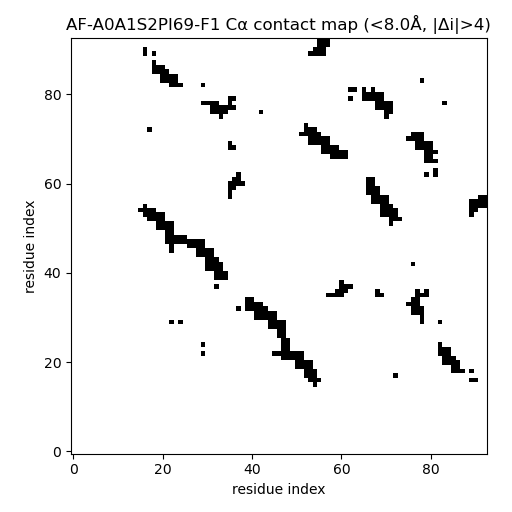2 6.600 -0.279 1.00 90.94 85 ARG A CA 1
ATOM 684 C C . ARG A 1 85 ? -5.826 6.677 1.234 1.00 90.94 85 ARG A C 1
ATOM 686 O O . ARG A 1 85 ? -6.760 6.384 1.982 1.00 90.94 85 ARG A O 1
ATOM 693 N N . THR A 1 86 ? -4.656 7.106 1.693 1.00 88.12 86 THR A N 1
ATOM 694 C CA . THR A 1 86 ? -4.384 7.373 3.113 1.00 88.12 86 THR A CA 1
ATOM 695 C C . THR A 1 86 ? -4.329 8.877 3.374 1.00 88.12 86 THR A C 1
ATOM 697 O O . THR A 1 86 ? -3.959 9.657 2.502 1.00 88.12 86 THR A O 1
ATOM 700 N N . ARG A 1 87 ? -4.712 9.308 4.584 1.00 82.06 87 ARG A N 1
ATOM 701 C CA . ARG A 1 87 ? -4.573 10.720 5.008 1.00 82.06 87 ARG A CA 1
ATOM 702 C C . ARG A 1 87 ? -3.196 11.043 5.590 1.00 82.06 87 ARG A C 1
ATOM 704 O O . ARG A 1 87 ? -2.857 12.205 5.766 1.00 82.06 87 ARG A O 1
ATOM 711 N N . ARG A 1 88 ? -2.430 10.012 5.948 1.00 80.88 88 ARG A N 1
ATOM 712 C CA . ARG A 1 88 ? -1.082 10.114 6.510 1.00 80.88 88 ARG A CA 1
ATOM 713 C C . ARG A 1 88 ? -0.157 9.151 5.778 1.00 80.88 88 ARG A C 1
ATOM 715 O O . ARG A 1 88 ? -0.600 8.103 5.297 1.00 80.88 88 ARG A O 1
ATOM 722 N N . ALA A 1 89 ? 1.119 9.509 5.714 1.00 80.62 89 ALA A N 1
ATOM 723 C CA . ALA A 1 89 ? 2.156 8.599 5.260 1.00 80.62 89 ALA A CA 1
ATOM 724 C C . ALA A 1 89 ? 2.368 7.498 6.308 1.00 80.62 89 ALA A C 1
ATOM 726 O O . ALA A 1 89 ? 2.392 7.764 7.510 1.00 80.62 89 ALA A O 1
ATOM 727 N N . LEU A 1 90 ? 2.504 6.260 5.839 1.00 84.75 90 LEU A N 1
ATOM 728 C CA . LEU A 1 90 ? 2.851 5.125 6.685 1.00 84.75 90 LEU A CA 1
ATOM 729 C C . LEU A 1 90 ? 4.371 5.037 6.863 1.00 84.75 90 LEU A C 1
ATOM 731 O O . LEU A 1 90 ? 5.106 5.330 5.910 1.00 84.75 90 LEU A O 1
ATOM 735 N N . PRO A 1 91 ? 4.847 4.598 8.042 1.00 87.38 91 PRO A N 1
ATOM 736 C CA . PRO A 1 91 ? 6.253 4.259 8.220 1.00 87.38 91 PRO A CA 1
ATOM 737 C C . PRO A 1 91 ? 6.632 3.101 7.294 1.00 87.38 91 PRO A C 1
ATOM 739 O O . PRO A 1 91 ? 5.771 2.323 6.868 1.00 87.38 91 PRO A O 1
ATOM 742 N N . TRP A 1 92 ? 7.919 2.980 6.997 1.00 86.19 92 TRP A N 1
ATOM 743 C CA . TRP A 1 92 ? 8.441 1.822 6.283 1.00 86.19 92 TRP A CA 1
ATOM 744 C C . TRP A 1 92 ? 8.338 0.559 7.146 1.00 86.19 92 TRP A C 1
ATOM 746 O O . TRP A 1 92 ? 8.561 0.614 8.357 1.00 86.19 92 TRP A O 1
ATOM 756 N N . CYS A 1 93 ? 7.930 -0.544 6.517 1.00 84.12 93 CYS A N 1
ATOM 757 C CA . CYS A 1 93 ? 8.382 -1.868 6.912 1.00 84.12 93 CYS A CA 1
ATOM 758 C C . CYS A 1 93 ? 9.788 -2.033 6.300 1.00 84.12 93 CYS A C 1
ATOM 760 O O . CYS A 1 93 ? 10.599 -2.706 6.947 1.00 84.12 93 CYS A O 1
#

Secondary structure (DSSP, 8-state):
------------------EEEEE--TTSPEEEESSSSTTSPEEEEE-TT-EEEEEEEEEEEEETTEEEEEEETTTS-EEEGGGEEESSPPPB-